Protein AF-A0A0C3B1J5-F1 (afdb_monomer_lite)

Radius of gyration: 15.51 Å; chains: 1; bounding box: 40×22×49 Å

Secondary structure (DSSP, 8-state):
-BSSTTHHHHHHHHT-GGGGHHHHHHHHT-TTS---B--S---HHHHHHHHHHTTTTTSS--------S--TT------

Foldseek 3Di:
DAEQLLVLVVCCPPPDVCLLCLVVVCVVVDVQDDDDYDHPDADPVSVVSSCVSNVPCPNDHDDDDDPDDDDVPDDDDDD

pLDDT: mean 86.64, std 12.68, range [49.88, 97.44]

Organism: Piloderma croceum (strain F 1598) (NCBI:txid765440)

Structure (mmCIF, N/CA/C/O backbone):
data_AF-A0A0C3B1J5-F1
#
_entry.id   AF-A0A0C3B1J5-F1
#
lo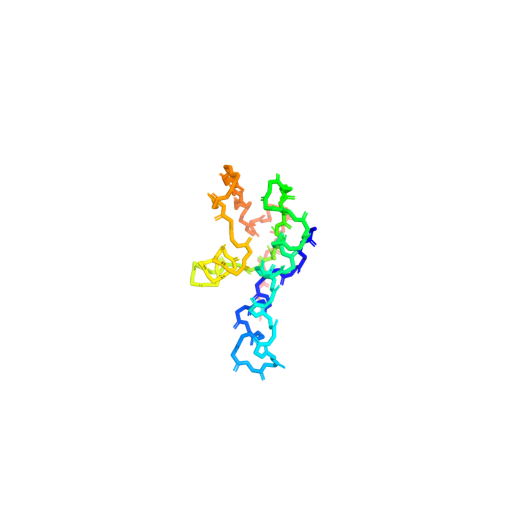op_
_atom_site.group_PDB
_atom_site.id
_atom_site.type_symbol
_atom_site.label_atom_id
_atom_site.label_alt_id
_atom_site.label_comp_id
_atom_site.label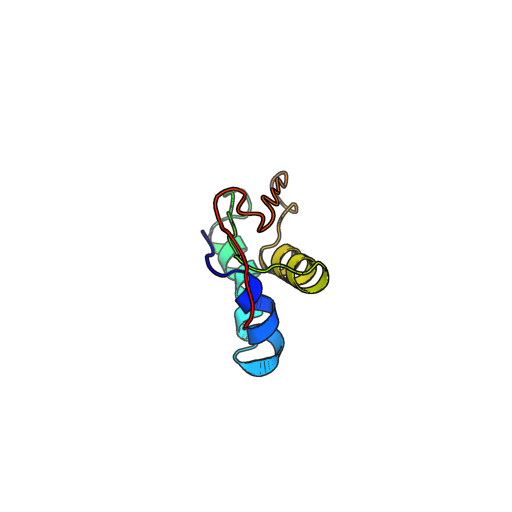_asym_id
_atom_site.label_entity_id
_atom_site.label_seq_id
_atom_site.pdbx_PDB_ins_code
_atom_site.Cartn_x
_atom_site.Cartn_y
_atom_site.Cartn_z
_atom_site.occupancy
_atom_site.B_iso_or_equiv
_atom_site.auth_seq_id
_atom_site.auth_comp_id
_atom_site.auth_asym_id
_atom_site.auth_atom_id
_atom_site.pdbx_PDB_model_num
ATOM 1 N N . ILE A 1 1 ? 0.429 -6.958 10.047 1.00 89.81 1 ILE A N 1
ATOM 2 C CA . ILE A 1 1 ? 1.100 -6.647 8.762 1.00 89.81 1 ILE A CA 1
ATOM 3 C C . ILE A 1 1 ? 0.238 -7.245 7.664 1.00 89.81 1 ILE A C 1
ATOM 5 O O . ILE A 1 1 ? -0.252 -8.348 7.869 1.00 89.81 1 ILE A O 1
ATOM 9 N N . VAL A 1 2 ? 0.026 -6.516 6.572 1.00 91.25 2 VAL A N 1
ATOM 10 C CA . VAL A 1 2 ? -0.705 -6.967 5.384 1.00 91.25 2 VAL A CA 1
ATOM 11 C C . VAL A 1 2 ? 0.261 -6.902 4.207 1.00 91.25 2 VAL A C 1
ATOM 13 O O . VAL A 1 2 ? 0.717 -5.820 3.848 1.00 91.25 2 VAL A O 1
ATOM 16 N N . ASP A 1 3 ? 0.621 -8.056 3.666 1.00 93.62 3 ASP A N 1
ATOM 17 C CA . ASP A 1 3 ? 1.470 -8.152 2.478 1.00 93.62 3 ASP A CA 1
ATOM 18 C C . ASP A 1 3 ? 0.604 -8.248 1.217 1.00 93.62 3 ASP A C 1
ATOM 20 O O . ASP A 1 3 ? -0.575 -8.599 1.308 1.00 93.62 3 ASP A O 1
ATOM 24 N N . GLU A 1 4 ? 1.173 -7.903 0.064 1.00 92.69 4 GLU A N 1
ATOM 25 C CA . GLU A 1 4 ? 0.476 -7.831 -1.226 1.00 92.69 4 GLU A CA 1
ATOM 26 C C . GLU A 1 4 ? -0.853 -7.062 -1.152 1.00 92.69 4 GLU A C 1
ATOM 28 O O . GLU A 1 4 ? -1.884 -7.472 -1.682 1.00 92.69 4 GLU A O 1
ATOM 33 N N . ALA A 1 5 ? -0.844 -5.908 -0.479 1.00 92.56 5 ALA A N 1
ATOM 34 C CA . ALA A 1 5 ? -2.059 -5.173 -0.137 1.00 92.56 5 ALA A CA 1
ATOM 35 C C . ALA A 1 5 ? -2.903 -4.773 -1.362 1.00 92.56 5 ALA A C 1
ATOM 37 O O . ALA A 1 5 ? -4.117 -4.639 -1.246 1.00 92.56 5 ALA A O 1
ATOM 38 N N . HIS A 1 6 ? -2.298 -4.644 -2.548 1.00 91.44 6 HIS A N 1
ATOM 39 C CA . HIS A 1 6 ? -3.020 -4.374 -3.796 1.00 91.44 6 HIS A CA 1
ATOM 40 C C . HIS A 1 6 ? -4.080 -5.428 -4.141 1.00 91.44 6 HIS A C 1
ATOM 42 O O . HIS A 1 6 ? -5.041 -5.132 -4.848 1.00 91.44 6 HIS A O 1
ATOM 48 N N . VAL A 1 7 ? -3.927 -6.646 -3.622 1.00 89.38 7 VAL A N 1
ATOM 49 C CA . VAL A 1 7 ? -4.852 -7.759 -3.826 1.00 89.38 7 VAL A CA 1
ATOM 50 C C . VAL A 1 7 ? -6.240 -7.469 -3.242 1.00 89.38 7 VAL A C 1
ATOM 52 O O . VAL A 1 7 ? -7.229 -8.002 -3.741 1.00 89.38 7 VAL A O 1
ATOM 55 N N . ILE A 1 8 ? -6.342 -6.575 -2.250 1.00 87.62 8 ILE A N 1
ATOM 56 C CA . ILE A 1 8 ? -7.620 -6.140 -1.664 1.00 87.62 8 ILE A CA 1
ATOM 57 C C . ILE A 1 8 ? -8.578 -5.627 -2.751 1.00 87.62 8 ILE A C 1
ATOM 59 O O . ILE A 1 8 ? -9.736 -6.034 -2.772 1.00 87.62 8 ILE A O 1
ATOM 63 N N . ASP A 1 9 ? -8.091 -4.815 -3.695 1.00 85.88 9 ASP A N 1
ATOM 64 C CA . ASP A 1 9 ? -8.925 -4.249 -4.767 1.00 85.88 9 ASP A CA 1
ATOM 65 C C . ASP A 1 9 ? -9.391 -5.301 -5.785 1.00 85.88 9 ASP A C 1
ATOM 67 O O . ASP A 1 9 ? -10.518 -5.244 -6.280 1.00 85.88 9 ASP A O 1
ATOM 71 N N . ALA A 1 10 ? -8.548 -6.296 -6.076 1.00 78.44 10 ALA A N 1
ATOM 72 C CA . ALA A 1 10 ? -8.913 -7.406 -6.954 1.00 78.44 10 ALA A CA 1
ATOM 73 C C . ALA A 1 10 ? -9.934 -8.343 -6.285 1.00 78.44 10 ALA A C 1
ATOM 75 O O . ALA A 1 10 ? -10.881 -8.814 -6.917 1.00 78.44 10 ALA A O 1
ATOM 76 N N . TRP A 1 11 ? -9.760 -8.614 -4.991 1.00 71.00 11 TRP A N 1
ATOM 77 C CA . TRP A 1 11 ? -10.591 -9.567 -4.255 1.00 71.00 11 TRP A CA 1
ATOM 78 C C . TRP A 1 11 ? -11.943 -9.005 -3.837 1.00 71.00 11 TRP A C 1
ATOM 80 O O . TRP A 1 11 ? -12.904 -9.778 -3.779 1.00 71.00 11 TRP A O 1
ATOM 90 N N . GLU A 1 12 ? -12.045 -7.691 -3.624 1.00 65.94 12 GLU A N 1
ATOM 91 C CA . GLU A 1 12 ? -13.330 -7.012 -3.440 1.00 65.94 12 GLU A CA 1
ATOM 92 C C . GLU A 1 12 ? -14.244 -7.200 -4.664 1.00 65.94 12 GLU A C 1
ATOM 94 O O . GLU A 1 12 ? -15.456 -7.360 -4.517 1.00 65.94 12 GLU A O 1
ATOM 99 N N . LYS A 1 13 ? -13.664 -7.240 -5.872 1.00 67.00 13 LYS A N 1
ATOM 100 C CA . LYS A 1 13 ? -14.407 -7.335 -7.138 1.00 67.00 13 LYS A CA 1
ATOM 101 C C . LYS A 1 13 ? -14.814 -8.761 -7.513 1.00 67.00 13 LYS A C 1
ATOM 103 O O . LYS A 1 13 ? -15.888 -8.931 -8.086 1.00 67.00 13 LYS A O 1
ATOM 108 N N . GLU A 1 14 ? -13.997 -9.773 -7.205 1.00 59.53 14 GLU A N 1
ATOM 109 C CA . GLU A 1 14 ? -14.218 -11.136 -7.722 1.00 59.53 14 GLU A CA 1
ATOM 110 C C . GLU A 1 14 ? -14.393 -12.247 -6.672 1.00 59.53 14 GLU A C 1
ATOM 112 O O . GLU A 1 14 ? -15.117 -13.204 -6.944 1.00 59.53 14 GLU A O 1
ATOM 117 N N . PHE A 1 15 ? -13.747 -12.190 -5.497 1.00 49.88 15 PHE A N 1
ATOM 118 C CA . PHE A 1 15 ? -13.435 -13.435 -4.771 1.00 49.88 15 PHE A CA 1
ATOM 119 C C . PHE A 1 15 ? -14.027 -13.584 -3.364 1.00 49.88 15 PHE A C 1
ATOM 121 O O . PHE A 1 15 ? -14.203 -14.726 -2.936 1.00 49.88 15 PHE A O 1
ATOM 128 N N . ARG A 1 16 ? -14.372 -12.510 -2.633 1.00 51.38 16 ARG A N 1
ATOM 129 C CA . ARG A 1 16 ? -15.078 -12.624 -1.334 1.00 51.38 16 ARG A CA 1
ATOM 130 C C . ARG A 1 16 ? -15.523 -11.266 -0.786 1.00 51.38 16 ARG A C 1
ATOM 132 O O . ARG A 1 16 ? -14.699 -10.434 -0.425 1.00 51.38 16 ARG A O 1
ATOM 139 N N . ARG A 1 17 ? -16.836 -11.092 -0.612 1.00 53.84 17 ARG A N 1
ATOM 140 C CA . ARG A 1 17 ? -17.461 -9.936 0.064 1.00 53.84 17 ARG A CA 1
ATOM 141 C C . ARG A 1 17 ? -16.932 -9.733 1.500 1.00 53.84 17 ARG A C 1
ATOM 143 O O . ARG A 1 17 ? -16.949 -8.618 2.010 1.00 53.84 17 ARG A O 1
ATOM 150 N N . ASP A 1 18 ? -16.394 -10.798 2.093 1.00 52.59 18 ASP A N 1
ATOM 151 C CA . ASP A 1 18 ? -15.783 -10.834 3.425 1.00 52.59 18 ASP A CA 1
ATOM 152 C C . ASP A 1 18 ? -14.411 -10.135 3.483 1.00 52.59 18 ASP A C 1
ATOM 154 O O . ASP A 1 18 ? -13.901 -9.894 4.565 1.00 52.59 18 ASP A O 1
ATOM 158 N N . TYR A 1 19 ? -13.780 -9.743 2.367 1.00 50.09 19 TYR A N 1
ATOM 159 C CA . TYR A 1 19 ? -12.539 -8.947 2.442 1.00 50.09 19 TYR A CA 1
ATOM 160 C C . TYR A 1 19 ? -12.766 -7.502 2.932 1.00 50.09 19 TYR A C 1
ATOM 162 O O . TYR A 1 19 ? -11.834 -6.866 3.429 1.00 50.09 19 TYR A O 1
ATOM 170 N N . GLY A 1 20 ? -14.023 -7.034 2.945 1.00 53.69 20 GLY A N 1
ATOM 171 C CA . GLY A 1 20 ? -14.442 -5.874 3.742 1.00 53.69 20 GLY A CA 1
ATOM 172 C C . GLY A 1 20 ? -14.270 -6.072 5.260 1.00 53.69 20 GLY A C 1
ATOM 173 O O . GLY A 1 20 ? -14.345 -5.109 6.023 1.00 53.69 20 GLY A O 1
ATOM 174 N N . GLU A 1 21 ? -13.982 -7.294 5.722 1.00 62.59 21 GLU A N 1
ATOM 175 C CA . GLU A 1 21 ? -13.704 -7.607 7.124 1.00 62.59 21 GLU A CA 1
ATOM 176 C C . GLU A 1 21 ? -12.288 -7.250 7.573 1.00 62.59 21 GLU A C 1
ATOM 178 O O . GLU A 1 21 ? -12.010 -7.371 8.760 1.00 62.59 21 GLU A O 1
ATOM 183 N N . LEU A 1 22 ? -11.379 -6.765 6.720 1.00 74.56 22 LEU A N 1
ATOM 184 C CA . LEU A 1 22 ? -10.087 -6.273 7.226 1.00 74.56 22 LEU A CA 1
ATOM 185 C C . LEU A 1 22 ? -10.274 -5.115 8.217 1.00 74.56 22 LEU A C 1
ATOM 187 O O . LEU A 1 22 ? -9.580 -5.042 9.236 1.00 74.56 22 LEU A O 1
ATOM 191 N N . LYS A 1 23 ? -11.292 -4.279 7.992 1.00 76.31 23 LYS A N 1
ATOM 192 C CA . LYS A 1 23 ? -11.721 -3.270 8.961 1.00 76.31 23 LYS A CA 1
ATOM 193 C C . LYS A 1 23 ? -12.289 -3.911 10.231 1.00 76.31 23 LYS A C 1
ATOM 195 O O . LYS A 1 23 ? -11.945 -3.482 11.330 1.00 76.31 23 LYS A O 1
ATOM 200 N N . THR A 1 24 ? -13.084 -4.974 10.111 1.00 80.19 24 THR A N 1
ATOM 201 C CA . THR A 1 24 ? -13.604 -5.755 11.252 1.00 80.19 24 THR A CA 1
ATOM 202 C C . THR A 1 24 ? -12.479 -6.399 12.065 1.00 80.19 24 THR A C 1
ATOM 204 O O . THR A 1 24 ? -12.458 -6.281 13.288 1.00 80.19 24 THR A O 1
ATOM 207 N N . LEU A 1 25 ? -11.499 -7.015 11.406 1.00 83.94 25 LEU A N 1
ATOM 208 C CA . LEU A 1 25 ? -10.297 -7.575 12.018 1.00 83.94 25 LEU A CA 1
ATOM 209 C C . LEU A 1 25 ? -9.522 -6.493 12.757 1.00 83.94 25 LEU A C 1
ATOM 211 O O . LEU A 1 25 ? -9.101 -6.713 13.888 1.00 83.94 25 LEU A O 1
ATOM 215 N N . ARG A 1 26 ? -9.392 -5.300 12.174 1.00 84.00 26 ARG A N 1
ATOM 216 C CA . ARG A 1 26 ? -8.748 -4.179 12.855 1.00 84.00 26 ARG A CA 1
ATOM 217 C C . ARG A 1 26 ? -9.525 -3.707 14.086 1.00 84.00 26 ARG A C 1
ATOM 219 O O . ARG A 1 26 ? -8.902 -3.424 15.104 1.00 84.00 26 ARG A O 1
ATOM 226 N N . ILE A 1 27 ? -10.857 -3.673 14.032 1.00 84.00 27 ILE A N 1
ATOM 227 C CA . ILE A 1 27 ? -11.704 -3.373 15.199 1.00 84.00 27 ILE A CA 1
ATOM 228 C C . ILE A 1 27 ? -11.485 -4.422 16.304 1.00 84.00 27 ILE A C 1
ATOM 230 O O . ILE A 1 27 ? -11.259 -4.058 17.456 1.00 84.00 27 ILE A O 1
ATOM 234 N N . ILE A 1 28 ? -11.476 -5.715 15.959 1.00 86.62 28 ILE A N 1
ATOM 235 C CA . ILE A 1 28 ? -11.235 -6.820 16.907 1.00 86.62 28 ILE A CA 1
ATOM 236 C C . ILE A 1 28 ? -9.825 -6.735 17.509 1.00 86.62 28 ILE A C 1
ATOM 238 O O . ILE A 1 28 ? -9.640 -6.925 18.711 1.00 86.62 28 ILE A O 1
ATOM 242 N N . CYS A 1 29 ? -8.827 -6.413 16.687 1.00 86.12 29 CYS A N 1
ATOM 243 C CA . CYS A 1 29 ? -7.436 -6.264 17.101 1.00 86.12 29 CYS A CA 1
ATOM 244 C C . CYS A 1 29 ? -7.137 -4.940 17.815 1.00 86.12 29 CYS A C 1
ATOM 246 O O . CYS A 1 29 ? -5.988 -4.732 18.191 1.00 86.12 29 CYS A O 1
ATOM 248 N N . ARG A 1 30 ? -8.149 -4.098 18.066 1.00 85.69 30 ARG A N 1
ATOM 249 C CA . ARG A 1 30 ? -8.043 -2.721 18.572 1.00 85.69 30 ARG A CA 1
ATOM 250 C C . ARG A 1 30 ? -7.478 -1.747 17.540 1.00 85.69 30 ARG A C 1
ATOM 252 O O . ARG A 1 30 ? -6.442 -1.969 16.911 1.00 85.69 30 ARG A O 1
ATOM 259 N N . THR A 1 31 ? -8.160 -0.618 17.401 1.00 86.12 31 THR A N 1
ATOM 260 C CA . THR A 1 31 ? -7.900 0.384 16.363 1.00 86.12 31 THR A CA 1
ATOM 261 C C . THR A 1 31 ? -6.608 1.171 16.576 1.00 86.12 31 THR A C 1
ATOM 263 O O . THR A 1 31 ? -6.040 1.671 15.603 1.00 86.12 31 THR A O 1
ATOM 266 N N . GLU A 1 32 ? -6.118 1.235 17.816 1.00 88.06 32 GLU A N 1
ATOM 267 C CA . GLU A 1 32 ? -4.897 1.944 18.215 1.00 88.06 32 GLU A CA 1
ATOM 268 C C . GLU A 1 32 ? -3.619 1.161 17.888 1.00 88.06 32 GLU A C 1
ATOM 270 O O . GLU A 1 32 ? -2.519 1.707 17.980 1.00 88.06 32 GLU A O 1
ATOM 275 N N . ILE A 1 33 ? -3.735 -0.122 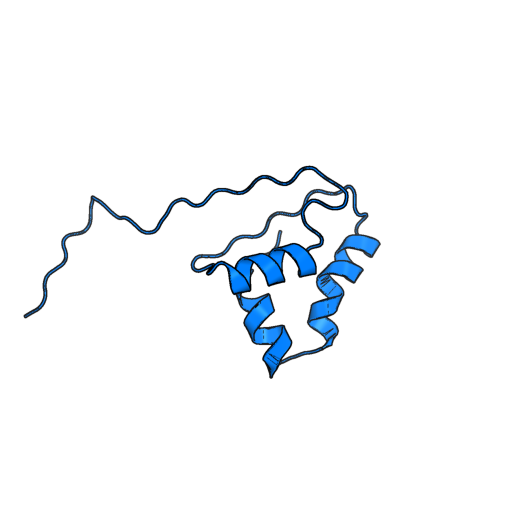17.523 1.00 90.88 33 ILE A N 1
ATOM 276 C CA . ILE A 1 33 ? -2.581 -0.899 17.075 1.00 90.88 33 ILE A CA 1
ATOM 277 C C . ILE A 1 33 ? -2.232 -0.457 15.648 1.00 90.88 33 ILE A C 1
ATOM 279 O O . ILE A 1 33 ? -3.095 -0.514 14.765 1.00 90.88 33 ILE A O 1
ATOM 283 N N . PRO A 1 34 ? -0.980 -0.040 15.381 1.00 90.56 34 PRO A N 1
ATOM 284 C CA . PRO A 1 34 ? -0.564 0.352 14.044 1.00 90.56 34 PRO A CA 1
ATOM 285 C C . PRO A 1 34 ? -0.523 -0.861 13.112 1.00 90.56 34 PRO A C 1
ATOM 287 O O . PRO A 1 34 ? -0.020 -1.932 13.460 1.00 90.56 34 PRO A O 1
ATOM 290 N N . TRP A 1 35 ? -1.040 -0.680 11.900 1.00 92.50 35 TRP A N 1
ATOM 291 C CA . TRP A 1 35 ? -0.967 -1.663 10.823 1.00 92.50 35 TRP A CA 1
ATOM 292 C C . TRP A 1 35 ? -0.026 -1.153 9.735 1.00 92.50 35 TRP A C 1
ATOM 294 O O . TRP A 1 35 ? 0.056 0.045 9.483 1.00 92.50 35 TRP A O 1
ATOM 304 N N . ALA A 1 36 ? 0.672 -2.078 9.081 1.00 93.81 36 ALA A N 1
ATOM 305 C CA . ALA A 1 36 ? 1.536 -1.795 7.941 1.00 93.81 36 ALA A CA 1
ATOM 306 C C . ALA A 1 36 ? 1.075 -2.632 6.747 1.00 93.81 36 ALA A C 1
ATOM 308 O O . ALA A 1 36 ? 0.839 -3.835 6.912 1.00 93.81 36 ALA A O 1
ATOM 309 N N . GLY A 1 37 ? 0.933 -1.977 5.594 1.00 93.94 37 GLY A N 1
ATOM 310 C CA . GLY A 1 37 ? 0.592 -2.581 4.311 1.00 93.94 37 GLY A CA 1
ATOM 311 C C . GLY A 1 37 ? 1.759 -2.452 3.336 1.00 93.94 37 GLY A C 1
ATOM 312 O O . GLY A 1 37 ? 2.346 -1.375 3.243 1.00 93.94 37 GLY A O 1
ATOM 313 N N . PHE A 1 38 ? 2.084 -3.526 2.622 1.00 96.19 38 PHE A N 1
ATOM 314 C CA . PHE A 1 38 ? 3.161 -3.559 1.631 1.00 96.19 38 PHE A CA 1
ATOM 315 C C . PHE A 1 38 ? 2.617 -4.013 0.278 1.00 96.19 38 PHE A C 1
ATOM 317 O O . PHE A 1 38 ? 1.722 -4.853 0.216 1.00 96.19 38 PHE A O 1
ATOM 324 N N . SER A 1 39 ? 3.115 -3.424 -0.808 1.00 95.69 39 SER A N 1
ATOM 325 C CA . SER A 1 39 ? 2.752 -3.818 -2.170 1.00 95.69 39 SER A CA 1
ATOM 326 C C . SER A 1 39 ? 3.829 -3.393 -3.163 1.00 95.69 39 SER A C 1
ATOM 328 O O . SER A 1 39 ? 4.388 -2.305 -3.027 1.00 95.69 39 SER A O 1
ATOM 330 N N . ALA A 1 40 ? 4.082 -4.219 -4.180 1.00 94.94 40 ALA A N 1
ATOM 331 C CA . ALA A 1 40 ? 4.975 -3.875 -5.288 1.00 94.94 40 ALA A CA 1
ATOM 332 C C . ALA A 1 40 ? 4.327 -2.905 -6.292 1.00 94.94 40 ALA A C 1
ATOM 334 O O . ALA A 1 40 ? 4.994 -2.034 -6.845 1.00 94.94 40 ALA A O 1
ATOM 335 N N . THR A 1 41 ? 3.023 -3.048 -6.529 1.00 91.81 41 THR A N 1
ATOM 336 C CA . THR A 1 41 ? 2.255 -2.206 -7.454 1.00 91.81 41 THR A CA 1
ATOM 337 C C . THR A 1 41 ? 1.074 -1.605 -6.722 1.00 91.81 41 THR A C 1
ATOM 339 O O . THR A 1 41 ? 0.263 -2.344 -6.165 1.00 91.81 41 THR A O 1
ATOM 342 N N . LEU A 1 42 ? 0.959 -0.278 -6.703 1.00 94.44 42 LEU A N 1
ATOM 343 C CA . LEU A 1 42 ? -0.126 0.382 -5.979 1.00 94.44 42 LEU A CA 1
ATOM 344 C C . LEU A 1 42 ? -0.600 1.668 -6.680 1.00 94.44 42 LEU A C 1
ATOM 346 O O . LEU A 1 42 ? -0.325 2.770 -6.210 1.00 94.44 42 LEU A O 1
ATOM 350 N N . PRO A 1 43 ? -1.308 1.549 -7.823 1.00 94.31 43 PRO A N 1
ATOM 351 C CA . PRO A 1 43 ? -1.963 2.687 -8.464 1.00 94.31 43 PRO A CA 1
ATOM 352 C C . PRO A 1 43 ? -2.880 3.432 -7.487 1.00 94.31 43 PRO A C 1
ATOM 354 O O . PRO A 1 43 ? -3.478 2.808 -6.614 1.00 94.31 43 PRO A O 1
ATOM 357 N N . THR A 1 44 ? -3.067 4.741 -7.679 1.00 94.94 44 THR A N 1
ATOM 358 C CA . THR A 1 44 ? -3.825 5.601 -6.749 1.00 94.94 44 THR A CA 1
ATOM 359 C C . THR A 1 44 ? -5.209 5.053 -6.391 1.00 94.94 44 THR A C 1
ATOM 361 O O . THR A 1 44 ? -5.540 4.994 -5.215 1.00 94.94 44 THR A O 1
ATOM 364 N N . HIS A 1 45 ? -5.984 4.569 -7.366 1.00 93.69 45 HIS A N 1
ATOM 365 C CA . HIS A 1 45 ? -7.318 4.015 -7.097 1.00 93.69 45 HIS A CA 1
ATOM 366 C C . HIS A 1 45 ? -7.282 2.739 -6.231 1.00 93.69 45 HIS A C 1
ATOM 368 O O . HIS A 1 45 ? -8.153 2.536 -5.392 1.00 93.69 45 HIS A O 1
ATOM 374 N N . ILE A 1 46 ? -6.253 1.897 -6.393 1.00 92.94 46 ILE A N 1
ATOM 375 C CA . ILE A 1 46 ? -6.038 0.711 -5.551 1.00 92.94 46 ILE A CA 1
ATOM 376 C C . ILE A 1 46 ? -5.563 1.143 -4.162 1.00 92.94 46 ILE A C 1
ATOM 378 O O . ILE A 1 46 ? -6.040 0.618 -3.161 1.00 92.94 46 ILE A O 1
ATOM 382 N N . PHE A 1 47 ? -4.651 2.118 -4.084 1.00 94.81 47 PHE A N 1
ATOM 383 C CA . PHE A 1 47 ? -4.195 2.686 -2.815 1.00 94.81 47 PHE A CA 1
ATOM 384 C C . PHE A 1 47 ? -5.362 3.231 -1.988 1.00 94.81 47 PHE A C 1
ATOM 386 O O . PHE A 1 47 ? -5.454 2.913 -0.807 1.00 94.81 47 PHE A O 1
ATOM 393 N N . GLU A 1 48 ? -6.256 4.015 -2.592 1.00 93.94 48 GLU A N 1
ATOM 394 C CA . GLU A 1 48 ? -7.437 4.572 -1.920 1.00 93.94 48 GLU A CA 1
ATOM 395 C C . GLU A 1 48 ? -8.318 3.467 -1.328 1.00 93.94 48 GLU A C 1
ATOM 397 O O . GLU A 1 48 ? -8.757 3.565 -0.179 1.00 93.94 48 GLU A O 1
ATOM 402 N N . ASN A 1 49 ? -8.503 2.377 -2.074 1.00 91.75 49 ASN A N 1
ATOM 403 C CA . ASN A 1 49 ? -9.259 1.224 -1.609 1.00 91.75 49 ASN A CA 1
ATOM 404 C C . ASN A 1 49 ? -8.564 0.502 -0.438 1.00 91.75 49 ASN A C 1
ATOM 406 O O . ASN A 1 49 ? -9.173 0.238 0.600 1.00 91.75 49 ASN A O 1
ATOM 410 N N . VAL A 1 50 ? -7.257 0.249 -0.549 1.00 91.81 50 VAL A N 1
ATOM 411 C CA . VAL A 1 50 ? -6.445 -0.336 0.531 1.00 91.81 50 VAL A CA 1
ATOM 412 C C . VAL A 1 50 ? -6.469 0.542 1.782 1.00 91.81 50 VAL A C 1
ATOM 414 O O . VAL A 1 50 ? -6.635 0.039 2.895 1.00 91.81 50 VAL A O 1
ATOM 417 N N . TYR A 1 51 ? -6.325 1.855 1.610 1.00 93.56 51 TYR A N 1
ATOM 418 C CA . TYR A 1 51 ? -6.334 2.840 2.685 1.00 93.56 51 TYR A CA 1
ATOM 419 C C . TYR A 1 51 ? -7.652 2.784 3.466 1.00 93.56 51 TYR A C 1
ATOM 421 O O . TYR A 1 51 ? -7.633 2.675 4.695 1.00 93.56 51 TYR A O 1
ATOM 429 N N . ALA A 1 52 ? -8.785 2.779 2.756 1.00 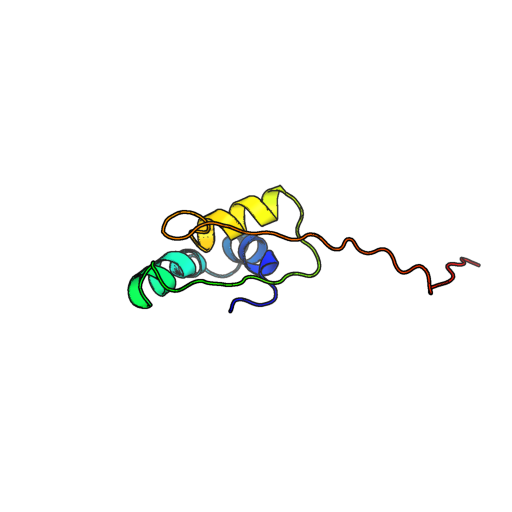91.00 52 ALA A N 1
ATOM 430 C CA . ALA A 1 52 ? -10.113 2.663 3.352 1.00 91.00 52 ALA A CA 1
ATOM 431 C C . ALA A 1 52 ? -10.342 1.289 4.009 1.00 91.00 52 ALA A C 1
ATOM 433 O O . ALA A 1 52 ? -10.787 1.217 5.157 1.00 91.00 52 ALA A O 1
ATOM 434 N N . SER A 1 53 ? -9.981 0.202 3.324 1.00 88.31 53 SER A N 1
ATOM 435 C CA . SER A 1 53 ? -10.175 -1.180 3.788 1.00 88.31 53 SER A CA 1
ATOM 436 C C . SER A 1 53 ? -9.390 -1.499 5.061 1.00 88.31 53 SER A C 1
ATOM 438 O O . SER A 1 53 ? -9.867 -2.229 5.929 1.00 88.31 53 SER A O 1
ATOM 440 N N . LEU A 1 54 ? -8.196 -0.921 5.207 1.00 90.25 54 LEU A N 1
ATOM 441 C CA . LEU A 1 54 ? -7.369 -1.060 6.404 1.00 90.25 54 LEU A CA 1
ATOM 442 C C . LEU A 1 54 ? -7.637 0.035 7.450 1.00 90.25 54 LEU A C 1
ATOM 444 O O . LEU A 1 54 ? -6.968 0.042 8.485 1.00 90.25 54 LEU A O 1
ATOM 448 N N . ALA A 1 55 ? -8.598 0.940 7.216 1.00 90.81 55 ALA A N 1
ATOM 449 C CA . ALA A 1 55 ? -8.938 2.085 8.070 1.00 90.81 55 ALA A CA 1
ATOM 450 C C . ALA A 1 55 ? -7.741 3.011 8.380 1.00 90.81 55 ALA A C 1
ATOM 452 O O . ALA A 1 55 ? -7.619 3.573 9.477 1.00 90.81 55 ALA A O 1
ATOM 453 N N . MET A 1 56 ? -6.778 3.103 7.461 1.00 91.62 56 MET A N 1
ATOM 454 C CA . MET A 1 56 ? -5.539 3.856 7.666 1.00 91.62 56 MET A CA 1
ATOM 455 C C . MET A 1 56 ? -5.851 5.322 7.994 1.00 91.62 56 MET A C 1
ATOM 457 O O . MET A 1 56 ? -6.796 5.900 7.470 1.00 91.62 56 MET A O 1
ATOM 461 N N . GLY A 1 57 ? -5.101 5.917 8.922 1.00 91.81 57 GLY A N 1
ATOM 462 C CA . GLY A 1 57 ? -5.333 7.304 9.341 1.00 91.81 57 GLY A CA 1
ATOM 463 C C . GLY A 1 57 ? -6.538 7.547 10.263 1.00 91.81 57 GLY A C 1
ATOM 464 O O . GLY A 1 57 ? -6.629 8.639 10.811 1.00 91.81 57 GLY A O 1
ATOM 465 N N . GLU A 1 58 ? -7.443 6.576 10.478 1.00 91.06 58 GLU A N 1
ATOM 466 C CA . GLU A 1 58 ? -8.644 6.793 11.312 1.00 91.06 58 GLU A CA 1
ATOM 467 C C . GLU A 1 58 ? -8.308 6.938 12.810 1.00 91.06 58 GLU A C 1
ATOM 469 O O . GLU A 1 58 ? -8.735 7.891 13.455 1.00 91.06 58 GLU A O 1
ATOM 474 N N . ALA A 1 59 ? -7.532 6.001 13.367 1.00 91.25 59 ALA A N 1
ATOM 475 C CA . ALA A 1 59 ? -7.195 5.957 14.799 1.00 91.25 59 ALA A CA 1
ATOM 476 C C . ALA A 1 59 ? -5.714 6.245 15.110 1.00 91.25 59 ALA A C 1
ATOM 478 O O . ALA A 1 59 ? -5.342 6.439 16.266 1.00 91.25 59 ALA A O 1
ATOM 479 N N . CYS A 1 60 ? -4.854 6.262 14.089 1.00 89.25 60 CYS A N 1
ATOM 480 C CA . CYS A 1 60 ? -3.422 6.532 14.220 1.00 89.25 60 CYS A CA 1
ATOM 481 C C . CYS A 1 60 ? -2.956 7.401 13.046 1.00 89.25 60 CYS A C 1
ATOM 483 O O . CYS A 1 60 ? -3.483 7.221 11.947 1.00 89.25 60 CYS A O 1
ATOM 485 N N . PRO A 1 61 ? -1.950 8.278 13.226 1.00 93.31 61 PRO A N 1
ATOM 486 C CA . PRO A 1 61 ? -1.346 9.009 12.117 1.00 93.31 61 PRO A CA 1
ATOM 487 C C . PRO A 1 61 ? -0.865 8.064 11.011 1.00 93.31 61 PRO A C 1
ATOM 489 O O . PRO A 1 61 ? -0.261 7.028 11.289 1.00 93.31 61 PRO A O 1
ATOM 492 N N . PHE A 1 62 ? -1.110 8.439 9.759 1.00 94.38 62 PHE A N 1
ATOM 493 C CA . PHE A 1 62 ? -0.673 7.678 8.595 1.00 94.38 62 PHE A CA 1
ATOM 494 C C . PHE A 1 62 ? 0.681 8.175 8.079 1.00 94.38 62 PHE A C 1
ATOM 496 O O . PHE A 1 62 ? 0.916 9.380 8.001 1.00 94.38 62 PHE A O 1
ATOM 503 N N . TRP A 1 63 ? 1.552 7.237 7.708 1.00 94.12 63 TRP A N 1
ATOM 504 C CA . TRP A 1 63 ? 2.832 7.487 7.049 1.00 94.12 63 TRP A CA 1
ATOM 505 C C . TRP A 1 63 ? 2.937 6.541 5.852 1.00 94.12 63 TRP A C 1
ATOM 507 O O . TRP A 1 63 ? 2.726 5.338 6.000 1.00 94.12 63 TRP A O 1
ATOM 517 N N . GLY A 1 64 ? 3.258 7.083 4.678 1.00 94.06 64 GLY A N 1
ATOM 518 C CA . GLY A 1 64 ? 3.413 6.326 3.437 1.00 94.06 64 GLY A CA 1
ATOM 519 C C . GLY A 1 64 ? 4.723 6.679 2.744 1.00 94.06 64 GLY A C 1
ATOM 520 O O . GLY A 1 64 ? 5.164 7.827 2.802 1.00 94.06 64 GLY A O 1
ATOM 521 N N . ILE A 1 65 ? 5.349 5.688 2.111 1.00 95.50 65 ILE A N 1
ATOM 522 C CA . ILE A 1 65 ? 6.583 5.851 1.339 1.00 95.50 65 ILE A CA 1
ATOM 523 C C . ILE A 1 65 ? 6.402 5.119 0.010 1.00 95.50 65 ILE A C 1
ATOM 525 O O . ILE A 1 65 ? 6.065 3.937 0.004 1.00 95.50 65 ILE A O 1
ATOM 529 N N . ASP A 1 66 ? 6.659 5.820 -1.091 1.00 95.00 66 ASP A N 1
ATOM 530 C CA . ASP A 1 66 ? 6.823 5.241 -2.423 1.00 95.00 66 ASP A CA 1
ATOM 531 C C . ASP A 1 66 ? 8.310 5.321 -2.792 1.00 95.00 66 ASP A C 1
ATOM 533 O O . ASP A 1 66 ? 8.897 6.405 -2.812 1.00 95.00 66 ASP A O 1
ATOM 537 N N . LEU A 1 67 ? 8.933 4.162 -3.011 1.00 95.25 67 LEU A N 1
ATOM 538 C CA . LEU A 1 67 ? 10.349 4.056 -3.377 1.00 95.25 67 LEU A CA 1
ATOM 539 C C .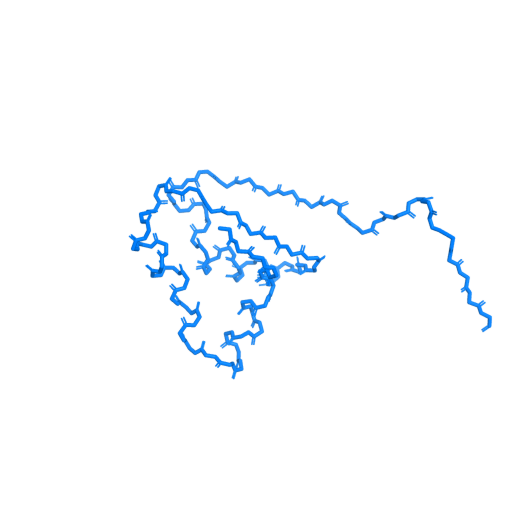 LEU A 1 67 ? 10.565 4.063 -4.898 1.00 95.25 67 LEU A C 1
ATOM 541 O O . LEU A 1 67 ? 11.710 4.074 -5.351 1.00 95.25 67 LEU A O 1
ATOM 545 N N . GLY A 1 68 ? 9.487 4.053 -5.686 1.00 94.69 68 GLY A N 1
ATOM 546 C CA . GLY A 1 68 ? 9.533 3.860 -7.125 1.00 94.69 68 GLY A CA 1
ATOM 547 C C . GLY A 1 68 ? 10.028 2.467 -7.525 1.00 94.69 68 GLY A C 1
ATOM 548 O O . GLY A 1 68 ? 10.229 1.571 -6.704 1.00 94.69 68 GLY A O 1
ATOM 549 N N . ALA A 1 69 ? 10.230 2.288 -8.829 1.00 95.38 69 ALA A N 1
ATOM 550 C CA . ALA A 1 69 ? 10.709 1.036 -9.416 1.00 95.38 69 ALA A CA 1
ATOM 551 C C . ALA A 1 69 ? 12.053 1.190 -10.148 1.00 95.38 69 ALA A C 1
ATOM 553 O O . ALA A 1 69 ? 12.476 0.267 -10.847 1.00 95.38 69 ALA A O 1
ATOM 554 N N . ASP A 1 70 ? 12.718 2.347 -10.018 1.00 96.19 70 ASP A N 1
ATOM 555 C CA . ASP A 1 70 ? 13.996 2.584 -10.688 1.00 96.19 70 ASP A CA 1
ATOM 556 C C . ASP A 1 70 ? 15.089 1.661 -10.142 1.00 96.19 70 ASP A C 1
ATOM 558 O O . ASP A 1 70 ? 15.193 1.386 -8.944 1.00 96.19 70 ASP A O 1
ATOM 562 N N . ARG A 1 71 ? 15.913 1.161 -11.058 1.00 96.62 71 ARG A N 1
ATOM 563 C CA . ARG A 1 71 ? 17.017 0.254 -10.765 1.00 96.62 71 ARG A CA 1
ATOM 564 C C . ARG A 1 71 ? 18.234 0.736 -11.546 1.00 96.62 71 ARG A C 1
ATOM 566 O O . ARG A 1 71 ? 18.514 0.193 -12.616 1.00 96.62 71 ARG A O 1
ATOM 573 N N . PRO A 1 72 ? 18.998 1.707 -11.006 1.00 96.44 72 PRO A N 1
ATOM 574 C CA . PRO A 1 72 ? 20.109 2.343 -11.723 1.00 96.44 72 PRO A CA 1
ATOM 575 C C . PRO A 1 72 ? 21.245 1.367 -12.064 1.00 96.44 72 PRO A C 1
ATOM 577 O O . PRO A 1 72 ? 22.136 1.676 -12.849 1.00 96.44 72 PRO A O 1
ATOM 580 N N . ASN A 1 73 ? 21.221 0.173 -11.471 1.00 97.44 73 ASN A N 1
ATOM 581 C CA . ASN A 1 73 ? 22.170 -0.904 -11.700 1.00 97.44 73 ASN A CA 1
ATOM 582 C C . ASN A 1 73 ? 21.730 -1.908 -12.790 1.00 97.44 73 ASN A C 1
ATOM 584 O O . ASN A 1 73 ? 22.393 -2.934 -12.946 1.00 97.44 73 ASN A O 1
ATOM 588 N N . LEU A 1 74 ? 20.615 -1.673 -13.494 1.00 97.12 74 LEU A N 1
ATOM 589 C CA . LEU A 1 74 ? 20.109 -2.549 -14.557 1.00 97.12 74 LEU A CA 1
ATOM 590 C C . LEU A 1 74 ? 20.249 -1.893 -15.938 1.00 97.12 74 LEU A C 1
ATOM 592 O O . LEU A 1 74 ? 19.840 -0.754 -16.143 1.00 97.12 74 LEU A O 1
ATOM 596 N N . ALA A 1 75 ? 20.799 -2.639 -16.900 1.00 96.44 75 ALA A N 1
ATOM 597 C CA . ALA A 1 75 ? 20.847 -2.247 -18.308 1.00 96.44 75 ALA A CA 1
ATOM 598 C C . ALA A 1 75 ? 19.690 -2.900 -19.086 1.00 96.44 75 ALA A C 1
ATOM 600 O O . ALA A 1 75 ? 19.497 -4.114 -19.005 1.00 96.44 75 ALA A O 1
ATOM 601 N N . PHE A 1 76 ? 18.949 -2.107 -19.866 1.00 95.25 76 PHE A N 1
ATOM 602 C CA . PHE A 1 76 ? 17.803 -2.553 -20.668 1.00 95.25 76 PHE A CA 1
ATOM 603 C C . PHE A 1 76 ? 18.151 -2.536 -22.164 1.00 95.25 76 PHE A C 1
ATOM 605 O O . PHE A 1 76 ? 18.711 -1.561 -22.659 1.00 95.25 76 PHE A O 1
ATOM 612 N N . TRP A 1 77 ? 17.821 -3.603 -22.894 1.00 95.25 77 TRP A N 1
ATOM 613 C CA . TRP A 1 77 ? 18.059 -3.725 -24.338 1.00 95.25 77 TRP A CA 1
ATOM 614 C C . TRP A 1 77 ? 17.022 -4.660 -24.976 1.00 95.25 77 TRP A C 1
ATOM 616 O O . TRP A 1 77 ? 16.579 -5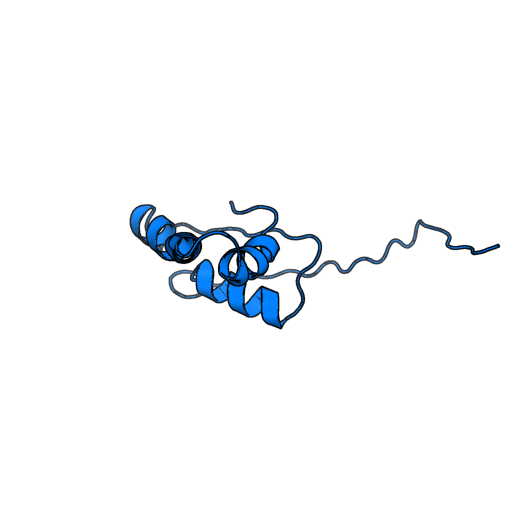.619 -24.345 1.00 95.25 77 TRP A O 1
ATOM 626 N N . VAL A 1 78 ? 16.635 -4.376 -26.221 1.00 95.56 78 VAL A N 1
ATOM 627 C CA . VAL A 1 78 ? 15.689 -5.168 -27.028 1.00 95.56 78 VAL A CA 1
ATOM 628 C C . VAL A 1 78 ? 16.383 -5.504 -28.353 1.00 95.56 78 VAL A C 1
ATOM 630 O O . VAL A 1 78 ? 17.077 -4.643 -28.896 1.00 95.56 78 VAL A O 1
ATOM 633 N N . ARG A 1 79 ? 16.257 -6.748 -28.832 1.00 89.25 79 ARG A N 1
ATOM 634 C CA . ARG A 1 79 ? 16.816 -7.218 -30.113 1.00 89.25 79 ARG A CA 1
ATOM 635 C C . ARG A 1 79 ? 15.735 -7.349 -31.170 1.00 89.25 79 ARG A C 1
ATOM 637 O O . ARG A 1 79 ? 14.632 -7.798 -30.794 1.00 89.25 79 ARG A O 1
#

InterPro domains:
  IPR027417 P-loop containing nucleoside triphosphate hydrolase [G3DSA:3.40.50.300] (1-63)

Sequence (79 aa):
IVDEAHVIDAWEKEFRRDYGELKTLRIICRTEIPWAGFSATLPTHIFENVYASLAMGEACPFWGIDLGADRPNLAFWVR